Protein AF-A0A8T4HQD3-F1 (afdb_monomer_lite)

pLDDT: mean 71.42, std 12.4, range [39.06, 86.94]

Radius of gyration: 13.01 Å; chains: 1; bounding box: 28×18×38 Å

Sequence (51 aa):
MAREPVDAARSEARALLRGHLAVAGRRRHARRHCPLCHRLLRLAMVPRQNK

Structure (mmCIF, N/CA/C/O backbone):
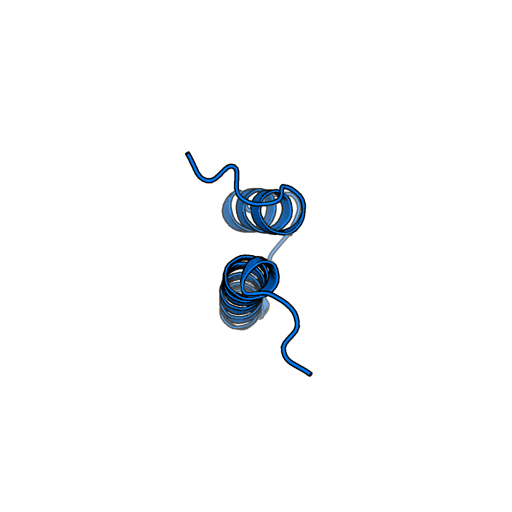data_AF-A0A8T4HQD3-F1
#
_entry.id   AF-A0A8T4HQD3-F1
#
loop_
_atom_site.group_PDB
_atom_site.id
_atom_site.type_symbol
_atom_site.label_atom_id
_atom_site.label_alt_id
_atom_site.label_comp_id
_atom_site.label_asym_id
_atom_site.label_entity_id
_atom_site.label_seq_id
_atom_site.pdbx_PDB_ins_code
_atom_site.Cartn_x
_atom_site.Cartn_y
_atom_site.Cartn_z
_atom_site.occupancy
_atom_site.B_iso_or_equiv
_atom_site.auth_seq_id
_atom_site.auth_comp_id
_atom_site.auth_asym_id
_atom_site.auth_atom_id
_atom_site.pdbx_PDB_model_num
ATOM 1 N N . MET A 1 1 ? 20.013 9.588 18.483 1.00 39.06 1 MET A N 1
ATOM 2 C CA . MET A 1 1 ? 19.541 9.763 17.089 1.00 39.06 1 MET A CA 1
ATOM 3 C C . MET A 1 1 ? 19.018 8.434 16.529 1.00 39.06 1 MET A C 1
ATOM 5 O O . MET A 1 1 ? 19.538 7.932 15.546 1.00 39.06 1 MET A O 1
ATOM 9 N N . ALA A 1 2 ? 17.995 7.847 17.152 1.00 48.75 2 ALA A N 1
ATOM 10 C CA . ALA A 1 2 ? 17.351 6.619 16.685 1.00 48.75 2 ALA A CA 1
ATOM 11 C C . ALA A 1 2 ? 15.850 6.898 16.694 1.00 48.75 2 ALA A C 1
ATOM 13 O O . ALA A 1 2 ? 15.266 7.011 17.765 1.00 48.75 2 ALA A O 1
ATOM 14 N N . ARG A 1 3 ? 15.258 7.150 15.524 1.00 48.22 3 ARG A N 1
ATOM 15 C CA . ARG A 1 3 ? 13.807 7.313 15.403 1.00 48.22 3 ARG A CA 1
ATOM 16 C C . ARG A 1 3 ? 13.221 5.987 14.917 1.00 48.22 3 ARG A C 1
ATOM 18 O O . ARG A 1 3 ? 13.375 5.648 13.752 1.00 48.22 3 ARG A O 1
ATOM 25 N N . GLU A 1 4 ? 12.607 5.288 15.867 1.00 51.75 4 GLU A N 1
ATOM 26 C CA . GLU A 1 4 ? 11.343 4.542 15.802 1.00 51.75 4 GLU A CA 1
ATOM 27 C C . GLU A 1 4 ? 11.173 3.329 14.841 1.00 51.75 4 GLU A C 1
ATOM 29 O O . GLU A 1 4 ? 11.118 3.489 13.622 1.00 51.75 4 GLU A O 1
ATOM 34 N N . PRO A 1 5 ? 10.912 2.106 15.366 1.00 58.91 5 PRO A N 1
ATOM 35 C CA . PRO A 1 5 ? 10.576 0.904 14.581 1.00 58.91 5 PRO A CA 1
ATOM 36 C C . PRO A 1 5 ? 9.159 0.919 13.968 1.00 58.91 5 PRO A C 1
ATOM 38 O O . PRO A 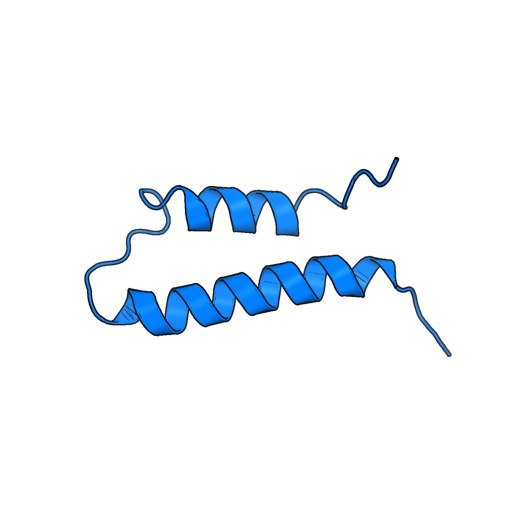1 5 ? 8.802 0.010 13.217 1.00 58.91 5 PRO A O 1
ATOM 41 N N . VAL A 1 6 ? 8.354 1.956 14.230 1.00 57.44 6 VAL A N 1
ATOM 42 C CA . VAL A 1 6 ? 7.034 2.169 13.599 1.00 57.44 6 VAL A CA 1
ATOM 43 C C . VAL A 1 6 ? 7.138 2.273 12.069 1.00 57.44 6 VAL A C 1
ATOM 45 O O . VAL A 1 6 ? 6.207 1.890 11.353 1.00 57.44 6 VAL A O 1
ATOM 48 N N . ASP A 1 7 ? 8.293 2.691 11.545 1.00 62.22 7 ASP A N 1
ATOM 49 C CA . ASP A 1 7 ? 8.548 2.736 10.106 1.00 62.22 7 ASP A CA 1
ATOM 50 C C . ASP A 1 7 ? 8.967 1.390 9.501 1.00 62.22 7 ASP A C 1
ATOM 52 O O . ASP A 1 7 ? 8.843 1.233 8.286 1.00 62.22 7 ASP A O 1
ATOM 56 N N . ALA A 1 8 ? 9.414 0.399 10.282 1.00 71.56 8 ALA A N 1
ATOM 57 C CA . ALA A 1 8 ? 9.903 -0.873 9.734 1.00 71.56 8 ALA A CA 1
ATOM 58 C C . ALA A 1 8 ? 8.786 -1.633 9.006 1.00 71.56 8 ALA A C 1
ATOM 60 O O . ALA A 1 8 ? 8.911 -1.999 7.838 1.00 71.56 8 ALA A O 1
ATOM 61 N N . ALA A 1 9 ? 7.630 -1.757 9.650 1.00 71.44 9 ALA A N 1
ATOM 62 C CA . ALA A 1 9 ? 6.458 -2.383 9.060 1.00 71.44 9 ALA A CA 1
ATOM 63 C C . ALA A 1 9 ? 5.909 -1.646 7.829 1.00 71.44 9 ALA A C 1
ATOM 65 O O . ALA A 1 9 ? 5.474 -2.260 6.851 1.00 71.44 9 ALA A O 1
ATOM 66 N N . ARG A 1 10 ? 5.904 -0.311 7.877 1.00 74.31 10 ARG A N 1
ATOM 67 C CA . ARG A 1 10 ? 5.456 0.521 6.758 1.00 74.31 10 ARG A CA 1
ATOM 68 C C . ARG A 1 10 ? 6.433 0.423 5.588 1.00 74.31 10 ARG A C 1
ATOM 70 O O . ARG A 1 10 ? 6.015 0.407 4.429 1.00 74.31 10 ARG A O 1
ATOM 77 N N . SER A 1 11 ? 7.724 0.341 5.889 1.00 80.38 11 SER A N 1
ATOM 78 C CA . SER A 1 11 ? 8.802 0.158 4.919 1.00 80.38 11 SER A CA 1
ATOM 79 C C . SER A 1 11 ? 8.739 -1.219 4.266 1.00 80.38 11 SER A C 1
ATOM 81 O O . SER A 1 11 ? 8.881 -1.308 3.049 1.00 80.38 11 SER A O 1
ATOM 83 N N . GLU A 1 12 ? 8.406 -2.264 5.022 1.00 82.56 12 GLU A N 1
ATOM 84 C CA . GLU A 1 12 ? 8.175 -3.613 4.500 1.00 82.56 12 GLU A CA 1
ATOM 85 C C . GLU A 1 12 ? 6.952 -3.669 3.571 1.00 82.56 12 GLU A C 1
ATOM 87 O O . GLU A 1 12 ? 7.050 -4.147 2.439 1.00 82.56 12 GLU A O 1
ATOM 92 N N . ALA A 1 13 ? 5.822 -3.066 3.962 1.00 83.56 13 ALA A N 1
ATOM 93 C CA . ALA A 1 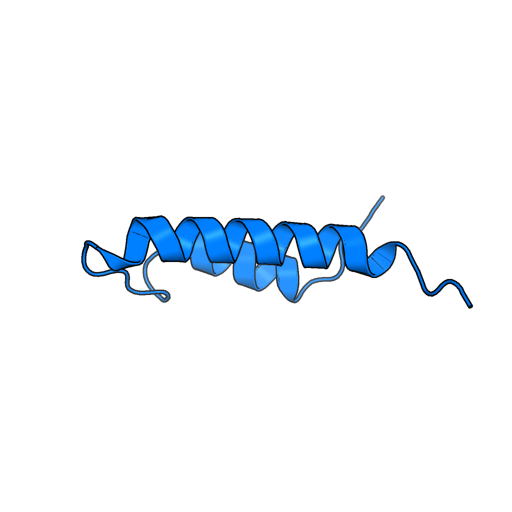13 ? 4.651 -2.949 3.085 1.00 83.56 13 ALA A CA 1
ATOM 94 C C . ALA A 1 13 ? 4.975 -2.193 1.779 1.00 83.56 13 ALA A C 1
ATOM 96 O O . ALA A 1 13 ? 4.520 -2.572 0.694 1.00 83.56 13 ALA A O 1
ATOM 97 N N . ARG A 1 14 ? 5.807 -1.144 1.858 1.00 80.44 14 ARG A N 1
ATOM 98 C CA . ARG A 1 14 ? 6.317 -0.419 0.682 1.00 80.44 14 ARG A CA 1
ATOM 99 C C . ARG A 1 14 ? 7.265 -1.277 -0.164 1.00 80.44 14 ARG A C 1
ATOM 101 O O . ARG A 1 14 ? 7.236 -1.144 -1.389 1.00 80.44 14 ARG A O 1
ATOM 108 N N . ALA A 1 15 ? 8.086 -2.133 0.443 1.00 86.94 15 ALA A N 1
ATOM 109 C CA . ALA A 1 15 ? 8.973 -3.058 -0.265 1.00 86.94 15 ALA A CA 1
ATOM 110 C C . ALA A 1 15 ? 8.170 -4.105 -1.053 1.00 86.94 15 ALA A C 1
ATOM 112 O O . ALA A 1 15 ? 8.399 -4.278 -2.252 1.00 86.94 15 ALA A O 1
ATOM 113 N N . LEU A 1 16 ? 7.147 -4.699 -0.431 1.00 85.69 16 LEU A N 1
ATOM 114 C CA . LEU A 1 16 ? 6.236 -5.642 -1.089 1.00 85.69 16 LEU A CA 1
ATOM 115 C C . LEU A 1 16 ? 5.485 -4.993 -2.260 1.00 85.69 16 LEU A C 1
ATOM 117 O O . LEU A 1 16 ? 5.393 -5.573 -3.343 1.00 85.69 16 LEU A O 1
ATOM 121 N N . LEU A 1 17 ? 4.993 -3.760 -2.081 1.00 83.69 17 LEU A N 1
ATOM 122 C CA . LEU A 1 17 ? 4.310 -3.021 -3.146 1.00 83.69 17 LEU A CA 1
ATOM 123 C C . LEU A 1 17 ? 5.229 -2.754 -4.346 1.00 83.69 17 LEU A C 1
ATOM 125 O O . LEU A 1 17 ? 4.784 -2.849 -5.492 1.00 83.69 17 LEU A O 1
ATOM 129 N N . ARG A 1 18 ? 6.506 -2.440 -4.100 1.00 83.50 18 ARG A N 1
ATOM 130 C CA . ARG A 1 18 ? 7.493 -2.245 -5.170 1.00 83.50 18 ARG A CA 1
ATOM 131 C C . ARG A 1 18 ? 7.804 -3.540 -5.914 1.00 83.50 18 ARG A C 1
ATOM 133 O O . ARG A 1 18 ? 7.790 -3.524 -7.143 1.00 83.50 18 ARG A O 1
ATOM 140 N N . GLY A 1 19 ? 8.004 -4.650 -5.203 1.00 86.38 19 GLY A N 1
ATOM 141 C CA . GLY A 1 19 ? 8.200 -5.963 -5.826 1.00 86.38 19 GLY A CA 1
ATOM 142 C C . GLY A 1 19 ? 7.006 -6.369 -6.695 1.00 86.38 19 GLY A C 1
ATOM 143 O O . GLY A 1 19 ? 7.172 -6.785 -7.839 1.00 86.38 19 GLY A O 1
ATOM 144 N N . HIS A 1 20 ? 5.788 -6.136 -6.203 1.00 84.25 20 HIS A N 1
ATOM 145 C CA . HIS A 1 20 ? 4.568 -6.392 -6.965 1.00 84.25 20 HIS A CA 1
ATOM 146 C C . HIS A 1 20 ? 4.492 -5.565 -8.256 1.00 84.25 20 HIS A C 1
ATOM 148 O O . HIS A 1 20 ? 4.193 -6.109 -9.316 1.00 84.25 20 HIS A O 1
ATOM 154 N N . LEU A 1 21 ? 4.792 -4.263 -8.193 1.00 79.38 21 LEU A N 1
ATOM 155 C CA . LEU A 1 21 ? 4.814 -3.393 -9.374 1.00 79.38 21 LEU A CA 1
ATOM 156 C C . LEU A 1 21 ? 5.870 -3.826 -10.401 1.00 79.38 21 LEU A C 1
ATOM 158 O O . LEU A 1 21 ? 5.590 -3.779 -11.597 1.00 79.38 21 LEU A O 1
ATOM 162 N N . ALA A 1 22 ? 7.044 -4.281 -9.951 1.00 83.06 22 ALA A N 1
ATOM 163 C CA . ALA A 1 22 ? 8.108 -4.764 -10.833 1.00 83.06 22 ALA A CA 1
ATOM 164 C C . ALA A 1 22 ? 7.674 -5.997 -11.648 1.00 83.06 22 ALA A C 1
ATOM 166 O O . ALA A 1 22 ? 7.990 -6.102 -12.833 1.00 83.06 22 ALA A O 1
ATOM 167 N N . VAL A 1 23 ? 6.894 -6.895 -11.037 1.00 80.19 23 VAL A N 1
ATOM 168 C CA . VAL A 1 23 ? 6.330 -8.080 -11.706 1.00 80.19 23 VAL A CA 1
ATOM 169 C C . VAL A 1 23 ? 5.122 -7.707 -12.577 1.00 80.19 23 VAL A C 1
ATOM 171 O O . VAL A 1 23 ? 5.009 -8.139 -13.725 1.00 80.19 23 VAL A O 1
ATOM 174 N N . ALA A 1 24 ? 4.219 -6.872 -12.059 1.00 74.62 24 ALA A N 1
ATOM 175 C CA . ALA A 1 24 ? 2.947 -6.547 -12.703 1.00 74.62 24 ALA A CA 1
ATOM 176 C C . ALA A 1 24 ? 3.078 -5.549 -13.872 1.00 74.62 24 ALA A C 1
ATOM 178 O O . ALA A 1 24 ? 2.242 -5.547 -14.781 1.00 74.62 24 ALA A O 1
ATOM 179 N N . GLY A 1 25 ? 4.147 -4.744 -13.900 1.00 68.25 25 GLY A N 1
ATOM 180 C CA . GLY A 1 25 ? 4.443 -3.771 -14.959 1.00 68.25 25 GLY A CA 1
ATOM 181 C C . GLY A 1 25 ? 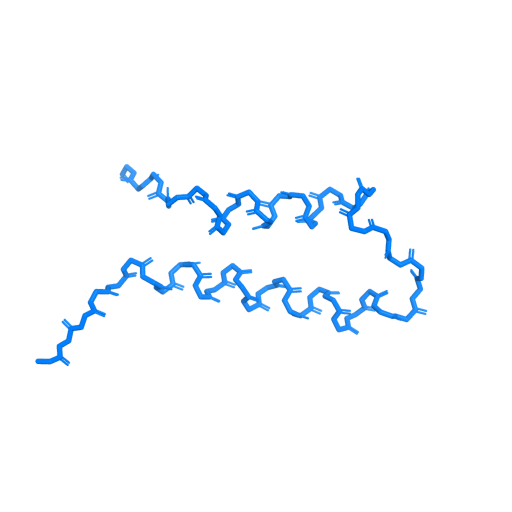4.556 -4.366 -16.369 1.00 68.25 25 GLY A C 1
ATOM 182 O O . GLY A 1 25 ? 4.525 -3.622 -17.344 1.00 68.25 25 GLY A O 1
ATOM 183 N N . ARG A 1 26 ? 4.622 -5.698 -16.507 1.00 65.88 26 ARG A N 1
ATOM 184 C CA . ARG A 1 26 ? 4.690 -6.376 -17.810 1.00 65.88 26 ARG A CA 1
ATOM 185 C C . ARG A 1 26 ? 3.334 -6.759 -18.414 1.00 65.88 26 ARG A C 1
ATOM 187 O O . ARG A 1 26 ? 3.289 -7.060 -19.604 1.00 65.88 26 ARG A O 1
ATOM 194 N N . ARG A 1 27 ? 2.220 -6.760 -17.664 1.00 63.38 27 ARG A N 1
ATOM 195 C CA . ARG A 1 27 ? 0.897 -7.174 -18.188 1.00 63.38 27 ARG A CA 1
ATOM 196 C C . ARG A 1 27 ? -0.241 -6.373 -17.538 1.00 63.38 27 ARG A C 1
ATOM 198 O O . ARG A 1 27 ? -0.836 -6.814 -16.565 1.00 63.38 27 ARG A O 1
ATOM 205 N N . ARG A 1 28 ? -0.542 -5.191 -18.096 1.00 65.06 28 ARG A N 1
ATOM 206 C CA . ARG A 1 28 ? -1.779 -4.394 -17.882 1.00 65.06 28 ARG A CA 1
ATOM 207 C C . ARG A 1 28 ? -2.276 -4.356 -16.425 1.00 65.06 28 ARG A C 1
ATOM 209 O O . ARG A 1 28 ? -3.411 -4.718 -16.127 1.00 65.06 28 ARG A O 1
ATOM 216 N N . HIS A 1 29 ? -1.425 -3.914 -15.504 1.00 73.44 29 HIS A N 1
ATOM 217 C CA . HIS A 1 29 ? -1.813 -3.788 -14.105 1.00 73.44 29 HIS A CA 1
ATOM 218 C C . HIS A 1 29 ? -2.646 -2.520 -13.859 1.00 73.44 29 HIS A C 1
ATOM 220 O O . HIS A 1 29 ? -2.125 -1.406 -13.898 1.00 73.44 29 HIS A O 1
ATOM 226 N N . ALA A 1 30 ? -3.930 -2.684 -13.534 1.00 73.06 30 ALA A N 1
ATOM 227 C CA . ALA A 1 30 ? -4.773 -1.600 -13.040 1.00 73.06 30 ALA A CA 1
ATOM 228 C C . ALA A 1 30 ? -4.789 -1.618 -11.506 1.00 73.06 30 ALA A C 1
ATOM 230 O O . ALA A 1 30 ? -5.424 -2.474 -10.887 1.00 73.06 30 ALA A O 1
ATOM 231 N N . ARG A 1 31 ? -4.135 -0.630 -10.879 1.00 70.31 31 ARG A N 1
ATOM 232 C CA . ARG A 1 31 ? -4.054 -0.483 -9.409 1.00 70.31 31 ARG A CA 1
ATOM 233 C C . ARG A 1 31 ? -5.432 -0.480 -8.719 1.00 70.31 31 ARG A C 1
ATOM 235 O O . ARG A 1 31 ? -5.520 -0.831 -7.549 1.00 70.31 31 ARG A O 1
ATOM 242 N N . ARG A 1 32 ? -6.491 -0.123 -9.457 1.00 69.25 32 ARG A N 1
ATOM 243 C CA . ARG A 1 32 ? -7.896 -0.110 -9.013 1.00 69.25 32 ARG A CA 1
ATOM 244 C C . ARG A 1 32 ? -8.584 -1.483 -9.043 1.00 69.25 32 ARG A C 1
ATOM 246 O O . ARG A 1 32 ? -9.507 -1.694 -8.274 1.00 69.25 32 ARG A O 1
ATOM 253 N N . HIS A 1 33 ? -8.139 -2.412 -9.891 1.00 75.12 33 HIS A N 1
ATOM 254 C CA . HIS A 1 33 ? -8.706 -3.768 -9.982 1.00 75.12 33 HIS A CA 1
ATOM 255 C C . HIS A 1 33 ? -7.878 -4.824 -9.260 1.00 75.12 33 HIS A C 1
ATOM 257 O O . HIS A 1 33 ? -8.371 -5.919 -9.013 1.00 75.12 33 HIS A O 1
ATOM 263 N N . CYS A 1 34 ? -6.625 -4.529 -8.910 1.00 80.62 34 CYS A N 1
ATOM 264 C CA . CYS A 1 34 ? -5.822 -5.494 -8.181 1.00 80.62 34 CYS A CA 1
ATOM 265 C C . CYS A 1 34 ? -6.130 -5.436 -6.673 1.00 80.62 34 CYS A C 1
ATOM 267 O O . CYS A 1 34 ? -5.785 -4.443 -6.016 1.00 80.62 34 CYS A O 1
ATOM 269 N N . PRO A 1 35 ? -6.699 -6.507 -6.089 1.00 78.19 35 PRO A N 1
ATOM 270 C CA . PRO A 1 35 ? -7.016 -6.544 -4.664 1.00 78.19 35 PRO A CA 1
ATOM 271 C C . PRO A 1 35 ? -5.757 -6.456 -3.790 1.00 78.19 35 PRO A C 1
ATOM 273 O O . PRO A 1 35 ? -5.809 -5.907 -2.692 1.00 78.19 35 PRO A O 1
ATOM 276 N N . LEU A 1 36 ? -4.604 -6.926 -4.286 1.00 78.44 36 LEU A N 1
ATOM 277 C CA . LEU A 1 36 ? -3.329 -6.874 -3.567 1.00 78.44 36 LEU A CA 1
ATOM 278 C C . LEU A 1 36 ? -2.802 -5.438 -3.446 1.00 78.44 36 LEU A C 1
ATOM 280 O O . LEU A 1 36 ? -2.403 -5.018 -2.363 1.00 78.44 36 LEU A O 1
ATOM 284 N N . CYS A 1 37 ? -2.873 -4.660 -4.530 1.00 81.62 37 CYS A N 1
ATOM 285 C CA . CYS A 1 37 ? -2.529 -3.239 -4.506 1.00 81.62 37 CYS A CA 1
ATOM 286 C C . CYS A 1 37 ? -3.445 -2.446 -3.583 1.00 81.62 37 CYS A C 1
ATOM 288 O O . CYS A 1 37 ? -2.949 -1.626 -2.814 1.00 81.62 37 CYS A O 1
ATOM 290 N N . HIS A 1 38 ? -4.753 -2.716 -3.612 1.00 81.88 38 HIS A N 1
ATOM 291 C CA . HIS A 1 38 ? -5.701 -2.099 -2.685 1.00 81.88 38 HIS A CA 1
ATOM 292 C C . HIS A 1 38 ? -5.386 -2.448 -1.223 1.00 81.88 38 HIS A C 1
ATOM 294 O O . HIS A 1 38 ? -5.426 -1.570 -0.359 1.00 81.88 38 HIS A O 1
ATOM 300 N N . ARG A 1 39 ? -5.029 -3.708 -0.938 1.00 81.69 39 ARG A N 1
ATOM 301 C CA . ARG A 1 39 ? -4.691 -4.183 0.413 1.00 81.69 39 ARG A CA 1
ATOM 302 C C . ARG A 1 39 ? -3.372 -3.600 0.922 1.00 81.69 39 ARG A C 1
ATOM 304 O O . ARG A 1 39 ? -3.327 -3.121 2.051 1.00 81.69 39 ARG A O 1
ATOM 311 N N . LEU A 1 40 ? -2.331 -3.578 0.089 1.00 80.75 40 LEU A N 1
A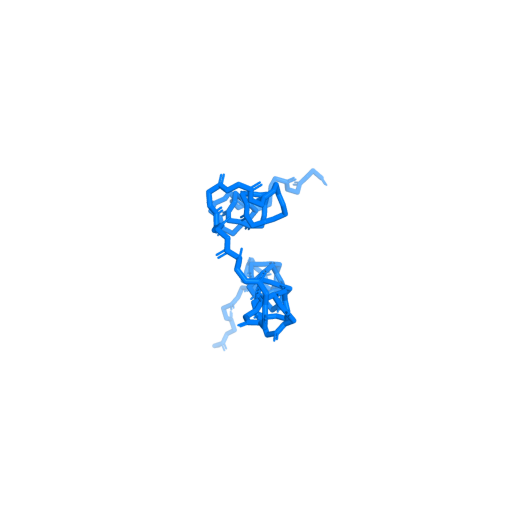TOM 312 C CA . LEU A 1 40 ? -1.024 -3.003 0.427 1.00 80.75 40 LEU A CA 1
ATOM 313 C C . LEU A 1 40 ? -1.088 -1.484 0.606 1.00 80.75 40 LEU A C 1
ATOM 315 O O . LEU A 1 40 ? -0.481 -0.967 1.541 1.00 80.75 40 LEU A O 1
ATOM 319 N N . LEU A 1 41 ? -1.855 -0.766 -0.228 1.00 79.19 41 LEU A N 1
ATOM 320 C CA . LEU A 1 41 ? -2.092 0.666 -0.012 1.00 79.19 41 LEU A CA 1
ATOM 321 C C . LEU A 1 41 ? -2.742 0.908 1.350 1.00 79.19 41 LEU A C 1
ATOM 323 O O . LEU A 1 41 ? -2.317 1.796 2.085 1.00 79.19 41 LEU A O 1
ATOM 327 N N . ARG A 1 42 ? -3.744 0.094 1.697 1.00 80.38 42 ARG A N 1
ATOM 328 C CA . ARG A 1 42 ? -4.447 0.207 2.975 1.00 80.38 42 ARG A CA 1
ATOM 329 C C . ARG A 1 42 ? -3.509 -0.071 4.156 1.00 80.38 42 ARG A C 1
ATOM 331 O O . ARG A 1 42 ? -3.530 0.686 5.116 1.00 80.38 42 ARG A O 1
ATOM 338 N N . LEU A 1 43 ? -2.638 -1.079 4.053 1.00 77.62 43 LEU A N 1
ATOM 339 C CA . LEU A 1 43 ? -1.612 -1.399 5.061 1.00 77.62 43 LEU A CA 1
ATOM 340 C C . LEU A 1 43 ? -0.535 -0.312 5.206 1.00 77.62 43 LEU A C 1
ATOM 342 O O . LEU A 1 43 ? 0.025 -0.144 6.280 1.00 77.62 43 LEU A O 1
ATOM 346 N N . ALA A 1 44 ? -0.229 0.428 4.140 1.00 74.69 44 ALA A N 1
ATOM 347 C CA . ALA A 1 44 ? 0.732 1.531 4.190 1.00 74.69 44 ALA A CA 1
ATOM 348 C C . ALA A 1 44 ? 0.143 2.834 4.771 1.00 74.69 44 ALA A C 1
ATOM 350 O O . ALA A 1 44 ? 0.909 3.727 5.160 1.00 74.69 44 ALA A O 1
ATOM 351 N N . MET A 1 45 ? -1.191 2.955 4.770 1.00 75.88 45 MET A N 1
ATOM 352 C CA . MET A 1 45 ? -1.951 4.103 5.281 1.00 75.88 45 MET A CA 1
ATOM 353 C C . MET A 1 45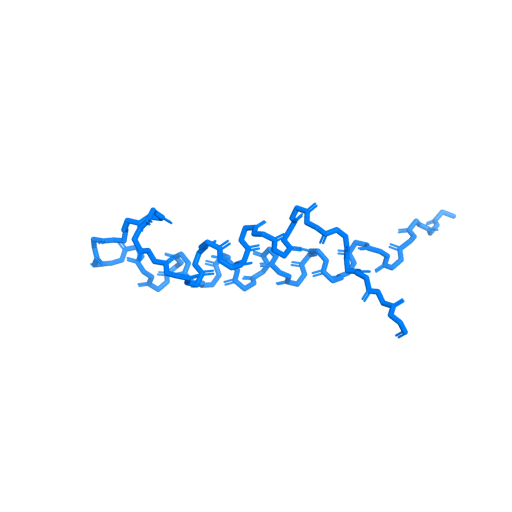 ? -2.476 3.886 6.702 1.00 75.88 45 MET A C 1
ATOM 355 O O . MET A 1 45 ? -2.531 4.839 7.471 1.00 75.88 45 MET A O 1
ATOM 359 N N . VAL A 1 46 ? -2.841 2.656 7.059 1.00 66.75 46 VAL A N 1
ATOM 360 C CA . VAL A 1 46 ? -3.260 2.300 8.414 1.00 66.75 46 VAL A CA 1
ATOM 361 C C . VAL A 1 46 ? -2.002 1.927 9.207 1.00 66.75 46 VAL A C 1
ATOM 363 O O . VAL A 1 46 ? -1.356 0.937 8.854 1.00 66.75 46 VAL A O 1
ATOM 366 N N . PRO A 1 47 ? -1.603 2.696 10.241 1.00 58.09 47 PRO A N 1
ATOM 367 C CA . PRO A 1 47 ? -0.518 2.277 11.121 1.00 58.09 47 PRO A CA 1
ATOM 368 C C . PRO A 1 47 ? -0.920 0.938 11.731 1.00 58.09 47 PRO A C 1
ATOM 370 O O . PRO A 1 47 ? -2.056 0.793 12.168 1.00 58.09 47 PRO A O 1
ATOM 373 N N . ARG A 1 48 ? -0.030 -0.061 11.704 1.00 60.22 48 ARG A N 1
ATOM 374 C CA . ARG A 1 48 ? -0.331 -1.391 12.246 1.00 60.22 48 ARG A CA 1
ATOM 375 C C . ARG A 1 48 ? -0.896 -1.250 13.656 1.00 60.22 48 ARG A C 1
ATOM 377 O O . ARG A 1 48 ? -0.151 -0.933 14.576 1.00 60.22 48 ARG A O 1
ATOM 384 N N . GLN A 1 49 ? -2.188 -1.531 13.812 1.00 58.12 49 GLN A N 1
ATOM 385 C CA . GLN A 1 49 ? -2.795 -1.884 15.089 1.00 58.12 49 GLN A CA 1
ATOM 386 C C . GLN A 1 49 ? -2.121 -3.159 15.595 1.00 58.12 49 GLN A C 1
ATOM 388 O O . GLN A 1 49 ? -2.540 -4.278 15.303 1.00 58.12 49 GLN A O 1
ATOM 393 N N . ASN A 1 50 ? -1.001 -2.969 16.278 1.00 43.56 50 ASN A N 1
ATOM 394 C CA . ASN A 1 50 ? -0.325 -4.010 17.015 1.00 43.56 50 ASN A CA 1
ATOM 395 C C . ASN A 1 50 ? -1.058 -4.149 18.351 1.00 43.56 50 ASN A C 1
ATOM 397 O O . ASN A 1 50 ? -0.938 -3.278 19.210 1.00 43.56 50 ASN A O 1
ATOM 401 N N . LYS A 1 51 ? -1.868 -5.201 18.467 1.00 42.91 51 LYS A N 1
ATOM 402 C CA . LYS A 1 51 ? -2.262 -5.766 19.757 1.00 42.91 51 LYS A CA 1
ATOM 403 C C . LYS A 1 51 ? -1.105 -6.601 20.294 1.00 42.91 51 LYS A C 1
ATOM 405 O O . LYS A 1 51 ? -0.413 -7.217 19.452 1.00 42.91 51 LYS A O 1
#

Foldseek 3Di:
DDDDPLVVQLVVLVVVLVVVCVVCVVDDDDCVPDVSSVVSVVSNVDRDPDD

Secondary structure (DSSP, 8-state):
----THHHHHHHHHHHHHHHHHHHTTS---TTT-HHHHHHHHHHHS-----